Protein AF-A0A4Y3R5F7-F1 (afdb_monomer_lite)

Organism: Streptomyces cacaoi (NCBI:txid1898)

Foldseek 3Di:
DDDPQRLQQLLCVLVVHHGGDDDDDLVVQLVVCVVVVDDNVVSVVVSVVVVVCVVPPDDDDPCPCVVPVDDDDDPSNVSNVVVVVVD

Secondary structure (DSSP, 8-state):
---HHHHHHHHHHHHTS---PPP--HHHHHHHHHHTT--HHHHHHHHHHHHHHHHSPPPPP-THHHHHSSPPPPHHHHHHHHHHHT-

Structure (mmCIF, N/CA/C/O backbone):
data_AF-A0A4Y3R5F7-F1
#
_entry.id   AF-A0A4Y3R5F7-F1
#
loop_
_atom_site.group_PDB
_atom_site.id
_atom_site.type_symbol
_atom_site.label_atom_id
_atom_site.label_alt_id
_atom_site.label_comp_id
_atom_site.label_asym_id
_atom_site.label_entity_id
_atom_site.label_seq_id
_atom_site.pdbx_PDB_ins_code
_atom_site.Cartn_x
_atom_site.Cartn_y
_atom_site.Cartn_z
_atom_site.occupancy
_atom_site.B_iso_or_equiv
_atom_site.auth_seq_id
_atom_site.auth_comp_id
_atom_site.auth_asym_id
_atom_site.auth_atom_id
_atom_site.pdbx_PDB_model_num
ATOM 1 N N . MET A 1 1 ? 2.366 8.009 6.120 1.00 85.31 1 MET A N 1
ATOM 2 C CA . MET A 1 1 ? 2.125 6.901 5.171 1.00 85.31 1 MET A CA 1
ATOM 3 C C . MET A 1 1 ? 2.891 5.667 5.638 1.00 85.31 1 MET A C 1
ATOM 5 O O . MET A 1 1 ? 3.856 5.837 6.370 1.00 85.31 1 MET A O 1
ATOM 9 N N . LEU A 1 2 ? 2.454 4.455 5.281 1.00 91.75 2 LEU A N 1
ATOM 10 C CA . LEU A 1 2 ? 3.202 3.224 5.569 1.00 91.75 2 LEU A CA 1
ATOM 11 C C . LEU A 1 2 ? 4.203 2.941 4.444 1.00 91.75 2 LEU A C 1
ATOM 13 O O . LEU A 1 2 ? 3.860 3.046 3.270 1.00 91.75 2 LEU A O 1
ATOM 17 N N . THR A 1 3 ? 5.409 2.520 4.800 1.00 92.12 3 THR A N 1
ATOM 18 C CA . THR A 1 3 ? 6.396 1.972 3.862 1.00 92.12 3 THR A CA 1
ATOM 19 C C . THR A 1 3 ? 6.004 0.564 3.401 1.00 92.12 3 THR A C 1
ATOM 21 O O . THR A 1 3 ? 5.237 -0.140 4.065 1.00 92.12 3 THR A O 1
ATOM 24 N N . ARG A 1 4 ? 6.592 0.084 2.295 1.00 93.06 4 ARG A N 1
ATOM 25 C CA . ARG A 1 4 ? 6.385 -1.296 1.812 1.00 93.06 4 ARG A CA 1
ATOM 26 C C . ARG A 1 4 ? 6.757 -2.352 2.862 1.00 93.06 4 ARG A C 1
ATOM 28 O O . ARG A 1 4 ? 6.046 -3.347 3.003 1.00 93.06 4 ARG A O 1
ATOM 35 N N . ALA A 1 5 ? 7.818 -2.112 3.634 1.00 94.81 5 ALA A N 1
ATOM 36 C CA . ALA A 1 5 ? 8.228 -2.985 4.733 1.00 94.81 5 ALA A CA 1
ATOM 37 C C . ALA A 1 5 ? 7.198 -2.995 5.876 1.00 94.81 5 ALA A C 1
ATOM 39 O O . ALA A 1 5 ? 6.885 -4.045 6.433 1.00 94.81 5 ALA A O 1
ATOM 40 N N . GLU A 1 6 ? 6.614 -1.845 6.221 1.00 96.06 6 GLU A N 1
ATOM 41 C CA . GLU A 1 6 ? 5.555 -1.779 7.234 1.00 96.06 6 GLU A CA 1
ATOM 42 C C . GLU A 1 6 ? 4.257 -2.440 6.775 1.00 96.06 6 GLU A C 1
ATOM 44 O O . GLU A 1 6 ? 3.599 -3.098 7.584 1.00 96.06 6 GLU A O 1
ATOM 49 N N . VAL A 1 7 ? 3.913 -2.320 5.490 1.00 96.62 7 VAL A N 1
ATOM 50 C CA . VAL A 1 7 ? 2.805 -3.060 4.873 1.00 96.62 7 VAL A CA 1
ATOM 51 C C . VAL A 1 7 ? 3.026 -4.569 5.014 1.00 96.62 7 VAL A C 1
ATOM 53 O O . VAL A 1 7 ? 2.163 -5.243 5.579 1.00 96.62 7 VAL A O 1
ATOM 56 N N . ALA A 1 8 ? 4.186 -5.091 4.594 1.00 97.62 8 ALA A N 1
ATOM 57 C CA . ALA A 1 8 ? 4.510 -6.519 4.692 1.00 97.62 8 ALA A CA 1
ATOM 58 C C . ALA A 1 8 ? 4.443 -7.022 6.144 1.00 97.62 8 ALA A C 1
ATOM 60 O O . ALA A 1 8 ? 3.709 -7.967 6.439 1.00 97.62 8 ALA A O 1
ATOM 61 N N . ARG A 1 9 ? 5.099 -6.321 7.079 1.00 97.94 9 ARG A N 1
ATOM 62 C CA . ARG A 1 9 ? 5.062 -6.664 8.510 1.00 97.94 9 ARG A CA 1
ATOM 63 C C . ARG A 1 9 ? 3.654 -6.605 9.102 1.00 97.94 9 ARG A C 1
ATOM 65 O O . ARG A 1 9 ? 3.325 -7.410 9.970 1.00 97.94 9 ARG A O 1
ATOM 72 N N . THR A 1 10 ? 2.815 -5.663 8.667 1.00 98.19 10 THR A N 1
ATOM 73 C CA . THR A 1 10 ? 1.427 -5.551 9.148 1.00 98.19 10 THR A CA 1
ATOM 74 C C . THR A 1 10 ? 0.595 -6.741 8.685 1.00 98.19 10 THR A C 1
ATOM 76 O O . THR A 1 10 ? -0.096 -7.339 9.506 1.00 98.19 10 THR A O 1
ATOM 79 N N . ILE A 1 11 ? 0.721 -7.134 7.414 1.00 98.00 11 ILE A N 1
ATOM 80 C CA . ILE A 1 11 ? 0.063 -8.331 6.876 1.00 98.00 11 ILE A CA 1
ATOM 81 C C . ILE A 1 11 ? 0.558 -9.582 7.607 1.00 98.00 11 ILE A C 1
ATOM 83 O O . ILE A 1 11 ? -0.252 -10.384 8.064 1.00 98.00 11 ILE A O 1
ATOM 87 N N . GLY A 1 12 ? 1.873 -9.722 7.788 1.00 97.69 12 GLY A N 1
ATOM 88 C CA . GLY A 1 12 ? 2.465 -10.872 8.469 1.00 97.69 12 GLY A CA 1
ATOM 89 C C . GLY A 1 12 ? 1.962 -11.049 9.904 1.00 97.69 12 GLY A C 1
ATOM 90 O O . GLY A 1 12 ? 1.583 -12.150 10.301 1.00 97.69 12 GLY A O 1
ATOM 91 N N . ARG A 1 13 ? 1.854 -9.953 10.667 1.00 97.50 13 ARG A N 1
ATOM 92 C CA . ARG A 1 13 ? 1.276 -9.978 12.022 1.00 97.50 13 ARG A CA 1
ATOM 93 C C . ARG A 1 13 ? -0.170 -10.471 12.031 1.00 97.50 13 ARG A C 1
ATOM 95 O O . ARG A 1 13 ? -0.504 -11.287 12.880 1.00 97.50 13 ARG A O 1
ATOM 102 N N . VAL A 1 14 ? -1.005 -10.005 11.098 1.00 97.69 14 VAL A N 1
ATOM 103 C CA . VAL A 1 14 ? -2.418 -10.426 11.015 1.00 97.69 14 VAL A CA 1
ATOM 104 C C . VAL A 1 14 ? -2.541 -11.890 10.579 1.00 97.69 14 VAL A C 1
ATOM 106 O O . VAL A 1 14 ? -3.386 -12.615 11.093 1.00 97.69 14 VAL A O 1
ATOM 109 N N . LEU A 1 15 ? -1.671 -12.353 9.678 1.00 96.69 15 LEU A N 1
ATOM 110 C CA . LEU A 1 15 ? -1.625 -13.752 9.241 1.00 96.69 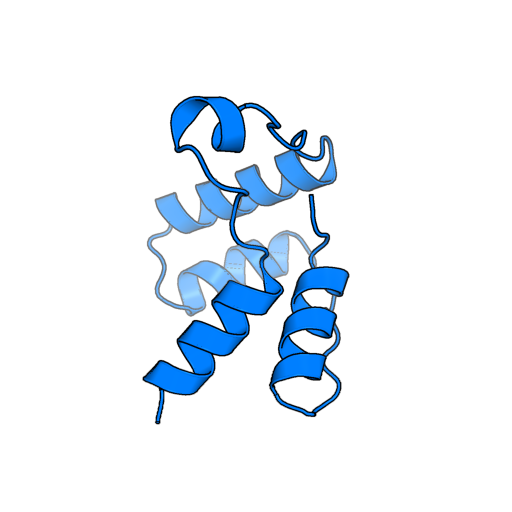15 LEU A CA 1
ATOM 111 C C . LEU A 1 15 ? -0.965 -14.702 10.257 1.00 96.69 15 LEU A C 1
ATOM 113 O O . LEU A 1 15 ? -1.024 -15.913 10.066 1.00 96.69 15 LEU A O 1
ATOM 117 N N . GLY A 1 16 ? -0.298 -14.185 11.294 1.00 97.06 16 GLY A N 1
ATOM 118 C CA . GLY A 1 16 ? 0.469 -14.994 12.245 1.00 97.06 16 GLY A CA 1
ATOM 119 C C . GLY A 1 16 ? 1.761 -15.594 11.671 1.00 97.06 16 GLY A C 1
ATOM 120 O O . GLY A 1 16 ? 2.251 -16.591 12.194 1.00 97.06 16 GLY A O 1
ATOM 121 N N . ARG A 1 17 ? 2.325 -15.012 10.603 1.00 97.19 17 ARG A N 1
ATOM 122 C CA . ARG A 1 17 ? 3.587 -15.457 9.979 1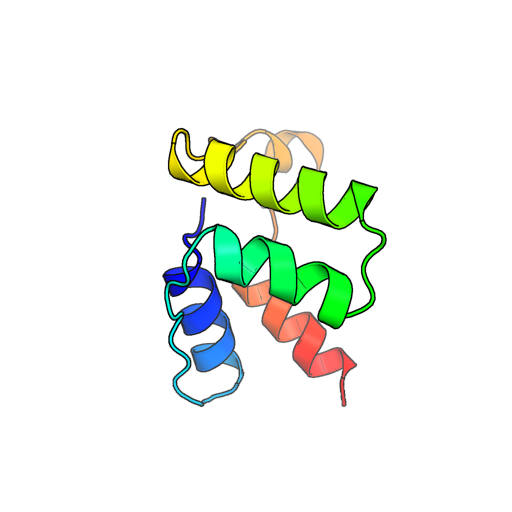.00 97.19 17 ARG A CA 1
ATOM 123 C C . ARG A 1 17 ? 4.478 -14.270 9.614 1.00 97.19 17 ARG A C 1
ATOM 125 O O . ARG A 1 17 ? 3.963 -13.274 9.110 1.00 97.19 17 ARG A O 1
ATOM 132 N N . PRO A 1 18 ? 5.803 -14.343 9.814 1.00 96.19 18 PRO A N 1
ATOM 133 C CA . PRO A 1 18 ? 6.693 -13.260 9.413 1.00 96.19 18 PRO A CA 1
ATOM 134 C C . PRO A 1 18 ? 6.641 -13.060 7.892 1.00 96.19 18 PRO A C 1
ATOM 136 O O . PRO A 1 18 ? 6.644 -14.027 7.129 1.00 96.19 18 PRO A O 1
ATOM 139 N N . LEU A 1 19 ? 6.569 -11.798 7.468 1.00 97.88 19 LEU A N 1
ATOM 140 C CA . LEU A 1 19 ? 6.654 -11.377 6.073 1.00 97.88 19 LEU A CA 1
ATOM 141 C C . LEU A 1 19 ? 7.598 -10.184 5.989 1.00 97.88 19 LEU A C 1
ATOM 143 O O . LEU A 1 19 ? 7.436 -9.216 6.735 1.00 97.88 19 LEU A O 1
ATOM 147 N N . GLU A 1 20 ? 8.527 -10.252 5.045 1.00 95.69 20 GLU A N 1
ATOM 148 C CA . GLU A 1 20 ? 9.483 -9.191 4.754 1.00 95.69 20 GLU A CA 1
ATOM 149 C C . GLU A 1 20 ? 9.278 -8.687 3.327 1.00 95.69 20 GLU A C 1
ATOM 151 O O . GLU A 1 20 ? 8.850 -9.429 2.441 1.00 95.69 20 GLU A O 1
ATOM 156 N N . ALA A 1 21 ? 9.551 -7.401 3.125 1.00 94.94 21 ALA A N 1
ATOM 157 C CA . ALA A 1 21 ? 9.567 -6.806 1.799 1.00 94.94 21 ALA A CA 1
ATOM 158 C C . ALA A 1 21 ? 10.994 -6.830 1.251 1.00 94.94 21 ALA A C 1
ATOM 160 O O . ALA A 1 21 ? 11.901 -6.284 1.878 1.00 94.94 21 ALA A O 1
ATOM 161 N N . GLU A 1 22 ? 11.170 -7.409 0.070 1.00 94.62 22 GLU A N 1
ATOM 162 C CA . GLU A 1 22 ? 12.433 -7.385 -0.660 1.00 94.62 22 GLU A CA 1
ATOM 163 C C . GLU A 1 22 ? 12.441 -6.233 -1.668 1.00 94.62 22 GLU A C 1
ATOM 165 O O . GLU A 1 22 ? 11.433 -5.950 -2.321 1.00 94.62 22 GLU A O 1
ATOM 170 N N . ARG A 1 23 ? 13.575 -5.534 -1.766 1.00 91.56 23 ARG A N 1
ATOM 171 C CA . ARG A 1 23 ? 13.764 -4.479 -2.761 1.00 91.56 23 ARG A CA 1
ATOM 172 C C . ARG A 1 23 ? 14.245 -5.107 -4.061 1.00 91.56 23 ARG A C 1
ATOM 174 O O . ARG A 1 23 ? 15.248 -5.806 -4.058 1.00 91.56 23 ARG A O 1
ATOM 181 N N . ILE A 1 24 ? 13.578 -4.752 -5.149 1.00 93.44 24 ILE A N 1
ATOM 182 C CA . ILE A 1 24 ? 13.977 -5.098 -6.513 1.00 93.44 24 ILE A CA 1
ATOM 183 C C . ILE A 1 24 ? 14.416 -3.842 -7.275 1.00 93.44 24 ILE A C 1
ATOM 185 O O . ILE A 1 24 ? 14.101 -2.710 -6.882 1.00 93.44 24 ILE A O 1
ATOM 189 N N . SER A 1 25 ? 15.162 -4.044 -8.355 1.00 92.44 25 SER A N 1
ATOM 190 C CA . SER A 1 25 ? 15.531 -3.001 -9.312 1.00 92.44 25 SER A CA 1
ATOM 191 C C . SER A 1 25 ? 14.317 -2.481 -10.091 1.00 92.44 25 SER A C 1
ATOM 193 O O . SER A 1 25 ? 13.254 -3.104 -10.140 1.00 92.44 25 SER A O 1
ATOM 195 N N . VAL A 1 26 ? 14.476 -1.313 -10.716 1.00 89.00 26 VAL A N 1
ATOM 196 C CA . VAL A 1 26 ? 13.447 -0.726 -11.590 1.00 89.00 26 VAL A CA 1
ATOM 197 C C . VAL A 1 26 ? 13.187 -1.640 -12.786 1.00 89.00 26 VAL A C 1
ATOM 199 O O . VAL A 1 26 ? 12.052 -1.796 -13.226 1.00 89.00 26 VAL A O 1
ATOM 202 N N . GLU A 1 27 ? 14.243 -2.240 -13.322 1.00 91.25 27 GLU A N 1
ATOM 203 C CA . GLU A 1 27 ? 14.212 -3.124 -14.478 1.00 91.25 27 GLU A CA 1
ATOM 204 C C . GLU A 1 27 ? 13.438 -4.407 -14.162 1.00 91.25 27 GLU A C 1
ATOM 206 O O . GLU A 1 27 ? 12.567 -4.809 -14.937 1.00 91.25 27 GLU A O 1
ATOM 211 N N . GLU A 1 28 ? 13.691 -5.005 -12.994 1.00 94.44 28 GLU A N 1
ATOM 212 C CA . GLU A 1 28 ? 12.928 -6.157 -12.503 1.00 94.44 28 GLU A CA 1
ATOM 213 C C . GLU A 1 28 ? 11.451 -5.806 -12.308 1.00 94.44 28 GLU A C 1
ATOM 215 O O . GLU A 1 28 ? 10.576 -6.568 -12.710 1.00 94.44 28 GLU A O 1
ATOM 220 N N . GLU A 1 29 ? 11.152 -4.631 -11.754 1.00 93.31 29 GLU A N 1
ATOM 221 C CA . GLU A 1 29 ? 9.779 -4.167 -11.551 1.00 93.31 29 GLU A CA 1
ATOM 222 C C . GLU A 1 29 ? 9.028 -3.956 -12.879 1.00 93.31 29 GLU A C 1
ATOM 224 O O . GLU A 1 29 ? 7.889 -4.410 -13.037 1.00 93.31 29 GLU A O 1
ATOM 229 N N . ARG A 1 30 ? 9.687 -3.333 -13.867 1.00 91.38 30 ARG A N 1
ATOM 230 C CA . ARG A 1 30 ? 9.157 -3.132 -15.227 1.00 91.38 30 ARG A CA 1
ATOM 231 C C . ARG A 1 30 ? 8.864 -4.446 -15.943 1.00 91.38 30 ARG A C 1
ATOM 233 O O . ARG A 1 30 ? 7.925 -4.499 -16.732 1.00 91.38 30 ARG A O 1
ATOM 240 N N . ALA A 1 31 ? 9.639 -5.493 -15.672 1.00 92.81 31 ALA A N 1
ATOM 241 C CA . ALA A 1 31 ? 9.406 -6.825 -16.222 1.00 92.81 31 ALA A CA 1
ATOM 242 C C . ALA A 1 31 ? 8.315 -7.598 -15.455 1.00 92.81 31 ALA A C 1
ATOM 244 O O . ALA A 1 31 ? 7.520 -8.319 -16.063 1.00 92.81 31 ALA A O 1
ATOM 245 N N . ALA A 1 32 ? 8.247 -7.436 -14.131 1.00 94.06 32 ALA A N 1
ATOM 246 C CA . ALA A 1 32 ? 7.356 -8.202 -13.264 1.00 94.06 32 ALA A CA 1
ATOM 247 C C . ALA A 1 32 ? 5.874 -7.845 -13.445 1.00 94.06 32 ALA A C 1
ATOM 249 O O . ALA A 1 32 ? 5.025 -8.736 -13.438 1.00 94.06 32 ALA A O 1
ATOM 250 N N . LEU A 1 33 ? 5.539 -6.561 -13.620 1.00 93.12 33 LEU A N 1
ATOM 251 C CA . LEU A 1 33 ? 4.138 -6.129 -13.721 1.00 93.12 33 LEU A CA 1
ATOM 252 C C . LEU A 1 33 ? 3.431 -6.670 -14.982 1.00 93.12 33 LEU A C 1
ATOM 254 O O . LEU A 1 33 ? 2.347 -7.241 -14.838 1.00 93.12 33 LEU A O 1
ATOM 258 N N . PRO A 1 34 ? 4.011 -6.593 -16.198 1.00 93.69 34 PRO A N 1
ATOM 259 C CA . PRO A 1 34 ? 3.424 -7.242 -17.370 1.00 93.69 34 PRO A CA 1
ATOM 260 C C . PRO A 1 34 ? 3.359 -8.765 -17.237 1.00 93.69 34 PRO A C 1
ATOM 262 O O . PRO A 1 34 ? 2.362 -9.370 -17.628 1.00 93.69 34 PRO A O 1
ATOM 265 N N . ALA A 1 35 ? 4.380 -9.392 -16.638 1.00 94.38 35 ALA A N 1
ATOM 266 C CA . ALA A 1 35 ? 4.381 -10.833 -16.377 1.00 94.38 35 ALA A CA 1
ATOM 267 C C . ALA A 1 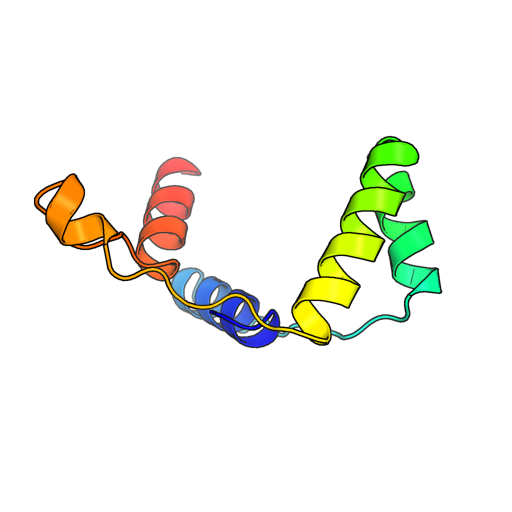35 ? 3.258 -11.259 -15.410 1.00 94.38 35 ALA A C 1
ATOM 269 O O . ALA A 1 35 ? 2.739 -12.368 -15.516 1.00 94.38 35 ALA A O 1
ATOM 270 N N . ALA A 1 36 ? 2.835 -10.363 -14.514 1.00 93.44 36 ALA A N 1
ATOM 271 C CA . ALA A 1 36 ? 1.674 -10.535 -13.643 1.00 93.44 36 ALA A CA 1
ATOM 272 C C . ALA A 1 36 ? 0.324 -10.249 -14.339 1.00 93.44 36 ALA A C 1
ATOM 274 O O . ALA A 1 36 ? -0.720 -10.267 -13.687 1.00 93.44 36 ALA A O 1
ATOM 275 N N . GLY A 1 37 ? 0.323 -9.990 -15.652 1.00 95.50 37 GLY A N 1
ATOM 276 C CA . GLY A 1 37 ? -0.879 -9.777 -16.460 1.00 95.50 37 GLY A CA 1
ATOM 277 C C . GLY A 1 37 ? -1.359 -8.327 -16.531 1.00 95.50 37 GLY A C 1
ATOM 278 O O . GLY A 1 37 ? -2.462 -8.083 -17.021 1.00 95.50 37 GLY A O 1
ATOM 279 N N . LEU A 1 38 ? -0.568 -7.354 -16.060 1.00 95.19 38 LEU A N 1
ATOM 280 C CA . LEU A 1 38 ? -0.937 -5.946 -16.190 1.00 95.19 38 LEU A CA 1
ATOM 281 C C . LEU A 1 38 ? -0.677 -5.433 -17.618 1.00 95.19 38 LEU A C 1
ATOM 283 O O . LEU A 1 38 ? 0.379 -5.712 -18.190 1.00 95.19 38 LEU A O 1
ATOM 287 N N . PRO A 1 39 ? -1.582 -4.616 -18.189 1.00 95.69 39 PRO A N 1
ATOM 288 C CA . PRO A 1 39 ? -1.322 -3.934 -19.452 1.00 95.69 39 PRO A CA 1
ATOM 289 C C . PRO A 1 39 ? -0.057 -3.058 -19.372 1.00 95.69 39 PRO A C 1
ATOM 291 O O . PRO A 1 39 ? 0.139 -2.395 -18.349 1.00 95.69 39 PRO A O 1
ATOM 294 N N . PRO A 1 40 ? 0.761 -2.966 -20.441 1.00 90.19 40 PRO A N 1
ATOM 295 C CA . PRO A 1 40 ? 2.020 -2.213 -20.421 1.00 90.19 40 PRO A CA 1
ATOM 296 C C . PRO A 1 40 ? 1.877 -0.761 -19.947 1.00 90.19 40 PRO A C 1
ATOM 298 O O . PRO A 1 40 ? 2.629 -0.313 -19.089 1.00 90.19 40 PRO A O 1
ATOM 301 N N . VAL A 1 41 ? 0.839 -0.057 -20.412 1.00 92.12 41 VAL A N 1
ATOM 302 C CA . VAL A 1 41 ? 0.559 1.330 -19.997 1.00 92.12 41 VAL A CA 1
ATOM 303 C C . VAL A 1 41 ? 0.285 1.457 -18.493 1.00 92.12 41 VAL A C 1
ATOM 305 O O . VAL A 1 41 ? 0.677 2.439 -17.867 1.00 92.12 41 VAL A O 1
ATOM 308 N N . CYS A 1 42 ? -0.355 0.453 -17.888 1.00 94.19 42 CYS A N 1
ATOM 309 C CA . CYS A 1 42 ? -0.591 0.423 -16.448 1.00 94.19 42 CYS A CA 1
ATOM 310 C C . CYS A 1 42 ? 0.704 0.113 -15.693 1.00 94.19 42 CYS A C 1
ATOM 312 O O . CYS A 1 42 ? 0.975 0.749 -14.679 1.00 94.19 42 CYS A O 1
ATOM 314 N N . ALA A 1 43 ? 1.505 -0.833 -16.193 1.00 93.25 43 ALA A N 1
ATOM 315 C CA . ALA A 1 43 ? 2.792 -1.185 -15.601 1.00 93.25 43 ALA A CA 1
ATOM 316 C C . ALA A 1 43 ? 3.741 0.023 -15.552 1.00 93.25 43 ALA A C 1
ATOM 318 O O . ALA A 1 43 ? 4.281 0.331 -14.490 1.00 93.25 43 ALA A O 1
ATOM 319 N N . ASP A 1 44 ? 3.873 0.759 -16.658 1.00 92.06 44 ASP A N 1
ATOM 320 C CA . ASP A 1 44 ? 4.694 1.972 -16.718 1.00 92.06 44 ASP A CA 1
ATOM 321 C C . ASP A 1 44 ? 4.221 3.044 -15.729 1.00 92.06 44 ASP A C 1
ATOM 323 O O . ASP A 1 44 ? 5.037 3.641 -15.020 1.00 92.06 44 ASP A O 1
ATOM 327 N N . GLY A 1 45 ? 2.904 3.257 -15.641 1.00 94.88 45 GLY A N 1
ATOM 328 C CA . GLY A 1 45 ? 2.315 4.203 -14.695 1.00 94.88 45 GLY A CA 1
ATOM 329 C C . GLY A 1 45 ? 2.568 3.824 -13.234 1.00 94.88 45 GLY A C 1
ATOM 330 O O . GLY A 1 45 ? 2.901 4.687 -12.425 1.00 94.88 45 GLY A O 1
ATOM 331 N N . ILE A 1 46 ? 2.467 2.537 -12.896 1.00 94.94 46 ILE A N 1
ATOM 332 C CA . ILE A 1 46 ? 2.725 2.033 -11.540 1.00 94.94 46 ILE A CA 1
ATOM 333 C C . ILE A 1 46 ? 4.195 2.208 -11.165 1.00 94.94 46 ILE A C 1
ATOM 335 O O . ILE A 1 46 ? 4.482 2.719 -10.084 1.00 94.94 46 ILE A O 1
ATOM 339 N N . VAL A 1 47 ? 5.123 1.847 -12.058 1.00 94.19 47 VAL A N 1
ATOM 340 C CA . VAL A 1 47 ? 6.563 2.040 -11.823 1.00 94.19 47 VAL A CA 1
ATOM 341 C C . VAL A 1 47 ? 6.861 3.519 -11.580 1.00 94.19 47 VAL A C 1
ATOM 343 O O . VAL A 1 47 ? 7.546 3.858 -10.617 1.00 94.19 47 VAL A O 1
ATOM 346 N N . ALA A 1 48 ? 6.318 4.415 -12.409 1.00 94.12 48 ALA A N 1
ATOM 347 C CA . ALA A 1 48 ? 6.498 5.853 -12.231 1.00 94.12 48 ALA A CA 1
ATOM 348 C C . ALA A 1 48 ? 5.932 6.350 -10.887 1.00 94.12 48 ALA A C 1
ATOM 350 O O . ALA A 1 48 ? 6.607 7.096 -10.177 1.00 94.12 48 ALA A O 1
ATOM 351 N N . ALA A 1 49 ? 4.732 5.898 -10.507 1.00 93.00 49 ALA A N 1
ATOM 352 C CA . ALA A 1 49 ? 4.104 6.255 -9.238 1.00 93.00 49 ALA A CA 1
ATOM 353 C C . ALA A 1 49 ? 4.921 5.773 -8.032 1.00 93.00 49 ALA A C 1
ATOM 355 O O . ALA A 1 49 ? 5.156 6.544 -7.105 1.00 93.00 49 ALA A O 1
ATOM 356 N N . HIS A 1 50 ? 5.424 4.535 -8.053 1.00 92.50 50 HIS A N 1
ATOM 357 C CA . HIS A 1 50 ? 6.276 4.026 -6.979 1.00 92.50 50 HIS A CA 1
ATOM 358 C C . HIS A 1 50 ? 7.548 4.866 -6.810 1.00 92.50 50 HIS A C 1
ATOM 360 O O . HIS A 1 50 ? 7.907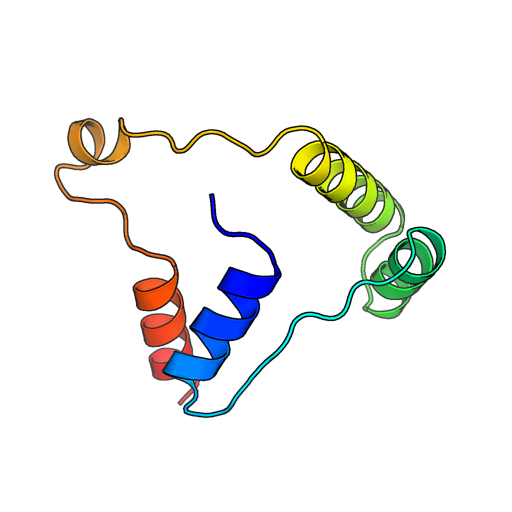 5.190 -5.680 1.00 92.50 50 HIS A O 1
ATOM 366 N N . ARG A 1 51 ? 8.191 5.294 -7.907 1.00 91.31 51 ARG A N 1
ATOM 367 C CA . ARG A 1 51 ? 9.368 6.180 -7.828 1.00 91.31 51 ARG A CA 1
ATOM 368 C C . ARG A 1 51 ? 9.030 7.552 -7.266 1.00 91.31 51 ARG A C 1
ATOM 370 O O . ARG A 1 51 ? 9.792 8.068 -6.453 1.00 91.31 51 ARG A O 1
ATOM 377 N N . ALA A 1 52 ? 7.890 8.115 -7.656 1.00 92.31 52 ALA A N 1
ATOM 378 C CA . ALA A 1 52 ? 7.421 9.378 -7.101 1.00 92.31 52 ALA A CA 1
ATOM 379 C C . ALA A 1 52 ? 7.192 9.267 -5.584 1.00 92.31 52 ALA A C 1
ATOM 381 O O . ALA A 1 52 ? 7.686 10.102 -4.838 1.00 92.31 52 ALA A O 1
ATOM 382 N N . MET A 1 53 ? 6.545 8.195 -5.116 1.00 90.31 53 MET A N 1
ATOM 383 C CA . MET A 1 53 ? 6.285 7.967 -3.687 1.00 90.31 53 MET A CA 1
ATOM 384 C C . MET A 1 53 ? 7.548 7.669 -2.865 1.00 90.31 53 MET A C 1
ATOM 386 O O . MET A 1 53 ? 7.587 7.965 -1.671 1.00 90.31 53 MET A O 1
ATOM 390 N N . GLU A 1 54 ? 8.567 7.043 -3.467 1.00 88.69 54 GLU A N 1
ATOM 391 C CA . GLU A 1 54 ? 9.874 6.845 -2.826 1.00 88.69 54 GLU A CA 1
ATOM 392 C C . GLU A 1 54 ? 10.621 8.169 -2.646 1.00 88.69 54 GLU A C 1
ATOM 394 O O . GLU A 1 54 ? 11.251 8.377 -1.608 1.00 88.69 54 GLU A O 1
ATOM 399 N N . ALA A 1 55 ? 10.555 9.048 -3.648 1.00 91.06 55 ALA A N 1
ATOM 400 C CA . ALA A 1 55 ? 11.186 10.361 -3.603 1.00 91.06 55 ALA A CA 1
ATOM 401 C C . ALA A 1 55 ? 10.440 11.326 -2.669 1.00 91.06 55 ALA A C 1
ATOM 403 O O . ALA A 1 55 ? 11.069 12.050 -1.898 1.00 91.06 55 ALA A O 1
ATOM 404 N N . GLU A 1 56 ? 9.109 11.311 -2.716 1.00 92.25 56 GLU A N 1
ATOM 405 C CA . GLU A 1 56 ? 8.237 12.190 -1.946 1.00 92.25 56 GLU A CA 1
ATOM 406 C C . GLU A 1 56 ? 7.058 11.393 -1.363 1.00 92.25 56 GLU A C 1
ATOM 408 O O . GLU A 1 56 ? 6.044 11.163 -2.028 1.00 92.25 56 GLU A O 1
ATOM 413 N N . PRO A 1 57 ? 7.180 10.939 -0.102 1.00 88.81 57 PRO A N 1
ATOM 414 C CA . PRO A 1 57 ? 6.103 10.249 0.589 1.00 88.81 57 PRO A CA 1
ATOM 415 C C . PRO A 1 57 ? 4.846 11.114 0.700 1.00 88.81 57 PRO A C 1
ATOM 417 O O . PRO A 1 57 ? 4.904 12.244 1.186 1.00 88.81 57 PRO A O 1
ATOM 420 N N . GLU A 1 58 ? 3.689 10.552 0.347 1.00 88.00 58 GLU A N 1
ATOM 421 C CA . GLU A 1 58 ? 2.429 11.284 0.455 1.00 88.00 58 GLU A CA 1
ATOM 422 C C . GLU A 1 58 ? 2.114 11.651 1.920 1.00 88.00 58 GLU A C 1
ATOM 424 O O . GLU A 1 58 ? 2.241 10.814 2.836 1.00 88.00 58 GLU A O 1
ATOM 429 N N . PRO A 1 59 ? 1.664 12.893 2.173 1.00 91.00 59 PRO A N 1
ATOM 430 C CA . PRO A 1 59 ? 1.249 13.30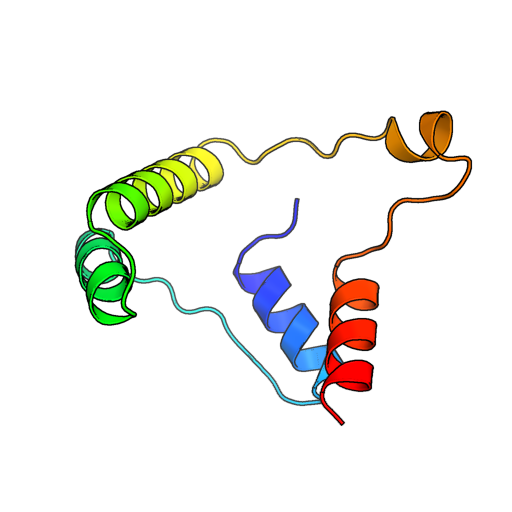3 3.501 1.00 91.00 59 PRO A CA 1
ATOM 431 C C . PRO A 1 59 ? -0.034 12.577 3.914 1.00 91.00 59 PRO A C 1
ATOM 433 O O . PRO A 1 59 ? -0.915 12.275 3.110 1.00 91.00 59 PRO A O 1
ATOM 436 N N . VAL A 1 60 ? -0.174 12.322 5.215 1.00 90.81 60 VAL A N 1
ATOM 437 C CA . VAL A 1 60 ? -1.422 11.774 5.755 1.00 90.81 60 VAL A CA 1
ATOM 438 C C . VAL A 1 60 ? -2.455 12.893 5.839 1.00 90.81 60 VAL A C 1
ATOM 440 O O . VAL A 1 60 ? -2.275 13.854 6.583 1.00 90.81 60 VAL A O 1
ATOM 443 N N . VAL A 1 61 ? -3.558 12.749 5.107 1.00 90.88 61 VAL A N 1
ATOM 444 C CA . VAL A 1 61 ? -4.686 13.685 5.162 1.00 90.88 61 VAL A CA 1
ATOM 445 C C . VAL A 1 61 ? -5.505 13.441 6.434 1.00 90.88 61 VAL A C 1
ATOM 447 O O . VAL A 1 61 ? -6.047 12.356 6.635 1.00 90.88 61 VAL A O 1
ATOM 450 N N . THR A 1 62 ? -5.632 14.458 7.289 1.00 89.31 62 THR A N 1
ATOM 451 C CA . THR A 1 62 ? -6.323 14.366 8.592 1.00 89.31 62 THR A CA 1
ATOM 452 C C . THR A 1 62 ? -7.806 14.745 8.544 1.00 89.31 62 THR A C 1
ATOM 454 O O . THR A 1 62 ? -8.537 14.497 9.498 1.00 89.31 62 THR A O 1
ATOM 457 N N . GLY A 1 63 ? -8.290 15.296 7.426 1.00 94.62 63 GLY A N 1
ATOM 458 C CA . GLY A 1 63 ? -9.666 15.795 7.291 1.00 94.62 63 GLY A CA 1
ATOM 459 C C . GLY A 1 63 ? -10.766 14.726 7.233 1.00 94.62 63 GLY A C 1
ATOM 460 O O . GLY A 1 63 ? -11.943 15.071 7.248 1.00 94.62 63 GLY A O 1
ATOM 461 N N . PHE A 1 64 ? -10.421 13.435 7.169 1.00 95.56 64 PHE A N 1
ATOM 462 C CA . PHE A 1 64 ? -11.404 12.357 7.011 1.00 95.56 64 PHE A CA 1
ATOM 463 C C . PHE A 1 64 ? -12.438 12.324 8.145 1.00 95.56 64 PHE A C 1
ATOM 465 O O . PHE A 1 64 ? -13.633 12.206 7.885 1.00 95.56 64 PHE A O 1
ATOM 472 N N . GLU A 1 65 ? -11.994 12.444 9.398 1.00 95.56 65 GLU A N 1
ATOM 473 C CA . GLU A 1 65 ? -12.890 12.355 10.556 1.00 95.56 65 GLU A CA 1
ATOM 474 C C . GLU A 1 65 ? -13.886 13.513 10.604 1.00 95.56 65 GLU A C 1
ATOM 476 O O . GLU A 1 65 ? -15.068 13.288 10.849 1.00 95.56 65 GLU A O 1
ATOM 481 N N . ALA A 1 66 ? -13.439 14.724 10.264 1.00 96.75 66 ALA A N 1
ATOM 482 C CA . ALA A 1 66 ? -14.309 15.890 10.163 1.00 96.75 66 ALA A CA 1
ATOM 483 C C . ALA A 1 66 ? -15.391 15.726 9.079 1.00 96.75 66 ALA A C 1
ATOM 485 O O . ALA A 1 66 ? -16.507 16.207 9.250 1.00 96.75 66 ALA A O 1
ATOM 486 N N . LEU A 1 67 ? -15.075 15.038 7.976 1.00 96.94 67 LEU A N 1
ATOM 487 C CA . LEU A 1 67 ? -16.005 14.828 6.862 1.00 96.94 67 LEU A CA 1
ATOM 488 C C . LEU A 1 67 ? -16.975 13.661 7.091 1.00 96.94 67 LEU A C 1
ATOM 490 O O . LEU A 1 67 ? -18.126 13.728 6.670 1.00 96.94 67 LEU A O 1
ATOM 494 N N . VAL A 1 68 ? -16.512 12.575 7.713 1.00 96.75 68 VAL A N 1
ATOM 495 C CA . VAL A 1 68 ? -17.248 11.298 7.790 1.00 96.75 68 VAL A CA 1
ATOM 496 C C . VAL A 1 68 ? -17.804 11.025 9.197 1.00 96.75 68 VAL A C 1
ATOM 498 O O . VAL A 1 68 ? -18.591 10.098 9.380 1.00 96.75 68 VAL A O 1
ATOM 501 N N . GLY A 1 69 ? -17.416 11.816 10.205 1.00 97.38 69 GLY A N 1
ATOM 502 C CA . GLY A 1 69 ? -17.884 11.691 11.592 1.00 97.38 69 GLY A CA 1
ATOM 503 C C . GLY A 1 69 ? -17.295 10.501 12.356 1.00 97.38 69 GLY A C 1
ATOM 504 O O . GLY A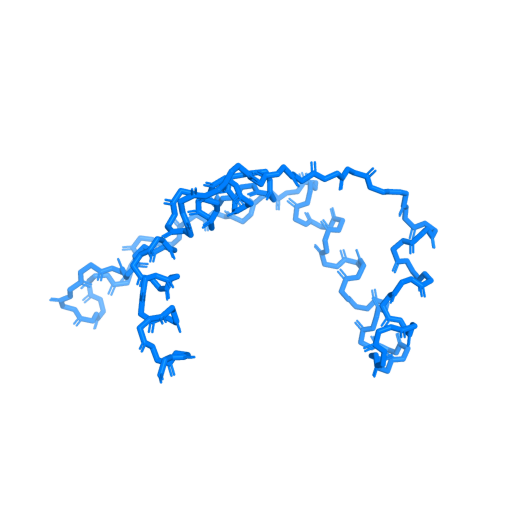 1 69 ? -17.817 10.115 13.400 1.00 97.38 69 GLY A O 1
ATOM 505 N N . ARG A 1 70 ? -16.236 9.879 11.826 1.00 95.50 70 ARG A N 1
ATOM 506 C CA . ARG A 1 70 ? -15.498 8.787 12.475 1.00 95.50 70 ARG A CA 1
ATOM 507 C C . ARG A 1 70 ? -14.052 8.725 11.979 1.00 95.50 70 ARG A C 1
ATOM 509 O O . ARG A 1 70 ? -13.808 9.089 10.825 1.00 95.50 70 ARG A O 1
ATOM 516 N N . PRO A 1 71 ? -13.117 8.173 12.769 1.00 94.12 71 PRO A N 1
ATOM 517 C CA . PRO A 1 71 ? -11.740 7.982 12.332 1.00 94.12 71 PRO A CA 1
ATOM 518 C C . PRO A 1 71 ? -11.628 7.141 11.053 1.00 94.12 71 PRO A C 1
ATOM 520 O O . PRO A 1 71 ? -12.420 6.219 10.804 1.00 94.12 71 PRO A O 1
ATOM 523 N N . ALA A 1 72 ? -10.603 7.435 10.250 1.00 95.00 72 ALA A N 1
ATOM 524 C CA . ALA A 1 72 ? -10.231 6.594 9.120 1.00 95.00 72 ALA A CA 1
ATOM 525 C C . ALA A 1 72 ? -9.846 5.193 9.618 1.00 95.00 72 ALA A C 1
ATOM 527 O O . ALA A 1 72 ? -9.196 5.040 10.654 1.00 95.00 72 ALA A O 1
ATOM 528 N N . ARG A 1 73 ? -10.234 4.155 8.868 1.00 95.75 73 ARG A N 1
ATOM 529 C CA . ARG A 1 73 ? -9.778 2.796 9.179 1.00 95.75 73 ARG A CA 1
ATOM 530 C C . ARG A 1 73 ? -8.273 2.706 8.956 1.00 95.75 73 ARG A C 1
ATOM 532 O O . ARG A 1 73 ? -7.752 3.203 7.961 1.00 95.75 73 ARG A O 1
ATOM 539 N N . THR A 1 74 ? -7.590 2.029 9.867 1.00 96.00 74 THR A N 1
ATOM 540 C CA . THR A 1 74 ? -6.173 1.706 9.711 1.00 96.00 74 THR A CA 1
ATOM 541 C C . THR A 1 74 ? -5.983 0.622 8.653 1.00 96.00 74 THR A C 1
ATOM 543 O O . THR A 1 74 ? -6.875 -0.191 8.398 1.00 96.00 74 THR A O 1
ATOM 546 N N . PHE A 1 75 ? -4.779 0.546 8.085 1.00 97.12 75 PHE A N 1
ATOM 547 C CA . PHE A 1 75 ? -4.429 -0.543 7.174 1.00 97.12 75 PHE A CA 1
ATOM 548 C C . PHE A 1 75 ? -4.561 -1.923 7.842 1.00 97.12 75 PHE A C 1
ATOM 550 O O . PHE A 1 75 ? -5.029 -2.862 7.211 1.00 97.12 75 PHE A O 1
ATOM 557 N N . ARG A 1 76 ? -4.234 -2.043 9.138 1.00 97.88 76 ARG A N 1
ATOM 558 C CA . ARG A 1 76 ? -4.393 -3.298 9.892 1.00 97.88 76 ARG A CA 1
ATOM 559 C C . ARG A 1 76 ? -5.846 -3.770 9.918 1.00 97.88 76 ARG A C 1
ATOM 561 O O . ARG A 1 76 ? -6.093 -4.915 9.561 1.00 97.88 76 ARG A O 1
ATOM 568 N N . GLN A 1 77 ? -6.775 -2.882 10.278 1.00 97.94 77 GLN A N 1
ATOM 569 C CA . GLN A 1 77 ? -8.210 -3.198 10.295 1.00 97.94 77 GLN A CA 1
ATOM 570 C C . GLN A 1 77 ? -8.684 -3.669 8.919 1.00 97.94 77 GLN A C 1
ATOM 572 O O . GLN A 1 77 ? -9.419 -4.642 8.809 1.00 97.94 77 GLN A O 1
ATOM 577 N N . TRP A 1 78 ? -8.207 -3.028 7.847 1.00 97.56 78 TRP A N 1
ATOM 578 C CA . TRP A 1 78 ? -8.524 -3.479 6.495 1.00 97.56 78 TRP A CA 1
ATOM 579 C C . TRP A 1 78 ? -7.994 -4.894 6.201 1.00 97.56 78 TRP A C 1
ATOM 581 O O . TRP A 1 78 ? -8.722 -5.688 5.611 1.00 97.56 78 TRP A O 1
ATOM 591 N N . VAL A 1 79 ? -6.765 -5.236 6.614 1.00 97.75 79 VAL A N 1
ATOM 592 C CA . VAL A 1 79 ? -6.207 -6.592 6.424 1.00 97.75 79 VAL A CA 1
ATOM 593 C C . VAL A 1 79 ? -7.013 -7.634 7.205 1.00 97.75 79 VAL A C 1
ATOM 595 O O . VAL A 1 79 ? -7.315 -8.694 6.661 1.00 97.75 79 VAL A O 1
ATOM 598 N N . GLU A 1 80 ? -7.392 -7.330 8.447 1.00 98.00 80 GLU A N 1
ATOM 599 C CA . GLU A 1 80 ? -8.242 -8.191 9.282 1.00 98.00 80 GLU A CA 1
ATOM 600 C C . GLU A 1 80 ? -9.597 -8.454 8.603 1.00 98.00 80 GLU A C 1
ATOM 602 O O . GLU A 1 80 ? -9.998 -9.611 8.456 1.00 98.00 80 GLU A O 1
ATOM 607 N N . ASP A 1 81 ? -10.244 -7.407 8.079 1.00 97.25 81 ASP A N 1
ATOM 608 C CA . ASP A 1 81 ? -11.507 -7.518 7.339 1.00 97.25 81 ASP A CA 1
ATOM 609 C C . ASP A 1 81 ? -11.371 -8.381 6.069 1.00 97.25 81 ASP A C 1
ATOM 611 O O . ASP A 1 81 ? -12.293 -9.115 5.703 1.00 97.25 81 ASP A O 1
ATOM 615 N N . ARG A 1 82 ? -10.240 -8.285 5.351 1.00 96.12 82 ARG A N 1
ATOM 616 C CA . ARG A 1 82 ? -9.988 -9.105 4.150 1.00 96.12 82 ARG A CA 1
ATOM 617 C C . ARG A 1 82 ? -9.730 -10.561 4.494 1.00 96.12 82 ARG A C 1
ATOM 619 O O . ARG A 1 82 ? -10.246 -11.429 3.799 1.00 96.12 82 ARG A O 1
ATOM 626 N N . LEU A 1 83 ? -8.987 -10.827 5.565 1.00 94.94 83 LEU A N 1
ATOM 627 C CA . LEU A 1 83 ? -8.747 -12.189 6.029 1.00 94.94 83 LEU A CA 1
ATOM 628 C C . LEU A 1 83 ? -10.047 -12.864 6.481 1.00 94.94 83 LEU A C 1
ATOM 630 O O . LEU A 1 83 ? -10.251 -14.038 6.188 1.00 94.94 83 LEU A O 1
ATOM 634 N N . ALA A 1 84 ? -10.930 -12.129 7.162 1.00 94.94 84 ALA A N 1
ATOM 635 C CA . ALA A 1 84 ? -12.234 -12.642 7.568 1.00 94.94 84 ALA A CA 1
ATOM 636 C C . ALA A 1 84 ? -13.130 -12.991 6.366 1.00 94.94 84 ALA A C 1
ATOM 638 O O . ALA A 1 84 ? -13.819 -14.001 6.410 1.00 94.94 84 ALA A O 1
ATOM 639 N N . ALA A 1 85 ? -13.093 -12.189 5.295 1.00 93.94 85 ALA A N 1
ATOM 640 C CA . ALA A 1 85 ? -13.895 -12.400 4.085 1.00 93.94 85 ALA A CA 1
ATOM 641 C C . ALA A 1 85 ? -13.351 -13.483 3.133 1.00 93.94 85 ALA A C 1
ATOM 643 O O . ALA A 1 85 ? -14.066 -13.916 2.237 1.00 93.94 85 ALA A O 1
ATOM 644 N N . ALA A 1 86 ? -12.084 -13.878 3.282 1.00 84.62 86 ALA A N 1
ATOM 645 C CA . ALA A 1 86 ? -11.447 -14.914 2.465 1.00 84.62 86 ALA A CA 1
ATOM 646 C C . ALA A 1 86 ? -11.667 -16.343 3.004 1.00 84.62 86 ALA A C 1
ATOM 648 O O . ALA A 1 86 ? -11.090 -17.289 2.467 1.00 84.62 86 ALA A O 1
ATOM 649 N N . ARG A 1 87 ? -12.439 -16.484 4.085 1.00 67.44 87 ARG A N 1
ATOM 650 C CA . ARG A 1 87 ? -12.843 -17.756 4.695 1.00 67.44 87 ARG A CA 1
ATOM 651 C C . ARG A 1 87 ? -14.246 -18.127 4.243 1.00 67.44 87 ARG A C 1
ATOM 653 O O . ARG A 1 87 ? -14.474 -19.343 4.084 1.00 67.44 87 ARG A O 1
#

Radius of gyration: 15.89 Å; chains: 1; bounding box: 33×34×33 Å

pLDDT: mean 93.85, std 4.09, range [67.44, 98.19]

Sequence (87 aa):
MLTRAEVARTIGRVLGRPLEAERISVEEERAALPAAGLPPVCADGIVAAHRAMEAEPEPVVTGFEALVGRPARTFRQWVEDRLAAAR